Protein AF-A0A2J8V524-F1 (afdb_monomer_lite)

Secondary structure (DSSP, 8-state):
-PPPTTGGGEEEEEETTEEEEEETTEEEEEEEEEETTEEEEEEEETTTTEEEEEEEESSTT-

Foldseek 3Di:
DDDPPVQVQWDWDDDPPDIDIDGPQWADWAWDDADPQATKTWTQRNVVRDIDIDGDGDPPPD

pLDDT: mean 91.41, std 12.17, range [48.06, 98.81]

Organism: Pongo abelii (NCBI:txid9601)

Structure (mmCIF, N/CA/C/O backbone):
data_AF-A0A2J8V524-F1
#
_entry.id   AF-A0A2J8V524-F1
#
loop_
_atom_site.group_PDB
_atom_site.id
_atom_site.type_symbol
_atom_site.label_atom_id
_atom_site.label_alt_id
_atom_site.label_comp_id
_atom_site.label_asym_id
_atom_site.label_entity_id
_atom_site.label_seq_id
_atom_site.pdbx_PDB_ins_code
_atom_site.Cartn_x
_atom_site.Cartn_y
_atom_site.Cartn_z
_atom_site.occupancy
_atom_site.B_iso_or_equiv
_atom_site.auth_seq_id
_atom_site.auth_comp_id
_atom_site.auth_asym_id
_atom_site.auth_atom_id
_atom_site.pdbx_PDB_model_num
ATOM 1 N N . MET A 1 1 ? 4.692 27.347 3.069 1.00 48.06 1 MET A N 1
ATOM 2 C CA . MET A 1 1 ? 4.160 26.388 2.076 1.00 48.06 1 MET A CA 1
ATOM 3 C C . MET A 1 1 ? 3.229 25.437 2.808 1.00 48.06 1 MET A C 1
ATOM 5 O O . MET A 1 1 ? 3.711 24.614 3.575 1.00 48.06 1 MET A O 1
ATOM 9 N N . SER A 1 2 ? 1.911 25.625 2.705 1.00 52.72 2 SER A N 1
ATOM 10 C CA . SER A 1 2 ? 0.956 24.727 3.363 1.00 52.72 2 SER A CA 1
ATOM 11 C C . SER A 1 2 ? 1.035 23.359 2.686 1.00 52.72 2 SER A C 1
ATOM 13 O O . SER A 1 2 ? 0.823 23.256 1.482 1.00 52.72 2 SER A O 1
ATOM 15 N N . LYS A 1 3 ? 1.381 22.310 3.444 1.00 56.66 3 LYS A N 1
ATOM 16 C CA . LYS A 1 3 ? 1.239 20.930 2.966 1.00 56.66 3 LYS A CA 1
ATOM 17 C C . LYS A 1 3 ? -0.212 20.743 2.533 1.00 56.66 3 LYS A C 1
ATOM 19 O O . LYS A 1 3 ? -1.131 20.925 3.336 1.00 56.66 3 LYS A O 1
ATOM 24 N N . SER A 1 4 ? -0.410 20.467 1.252 1.00 66.19 4 SER A N 1
ATOM 25 C CA . SER A 1 4 ? -1.724 20.274 0.651 1.00 66.19 4 SER A CA 1
ATOM 26 C C . SER A 1 4 ? -2.465 19.161 1.396 1.00 66.19 4 SER A C 1
ATOM 28 O O . SER A 1 4 ? -1.846 18.190 1.824 1.00 66.19 4 SER A O 1
ATOM 30 N N . LYS A 1 5 ? -3.797 19.258 1.541 1.00 62.09 5 LYS A N 1
ATOM 31 C CA . LYS A 1 5 ? -4.640 18.246 2.228 1.00 62.09 5 LYS A CA 1
ATOM 32 C C . LYS A 1 5 ? -4.355 16.793 1.797 1.00 62.09 5 LYS A C 1
ATOM 34 O O . LYS A 1 5 ? -4.583 15.878 2.583 1.00 62.09 5 LYS A O 1
ATOM 39 N N . VAL A 1 6 ? -3.852 16.602 0.577 1.00 62.84 6 VAL A N 1
ATOM 40 C CA . VAL A 1 6 ? -3.444 15.315 -0.003 1.00 62.84 6 VAL A CA 1
ATOM 41 C C . VAL A 1 6 ? -2.286 14.674 0.770 1.00 62.84 6 VAL A C 1
ATOM 43 O O . VAL A 1 6 ? -2.372 13.494 1.093 1.00 62.84 6 VAL A O 1
ATOM 46 N N . ASP A 1 7 ? -1.264 15.436 1.173 1.00 69.88 7 ASP A N 1
ATOM 47 C CA . ASP A 1 7 ? -0.083 14.900 1.874 1.00 69.88 7 ASP A CA 1
ATOM 48 C C . ASP A 1 7 ? -0.444 14.275 3.226 1.00 69.88 7 ASP A C 1
ATOM 50 O O . ASP A 1 7 ? 0.234 13.371 3.708 1.00 69.88 7 ASP A O 1
ATOM 54 N N . ASN A 1 8 ? -1.543 14.722 3.841 1.00 87.31 8 ASN A N 1
ATOM 55 C CA . ASN A 1 8 ? -1.976 14.200 5.131 1.00 87.31 8 ASN A CA 1
ATOM 56 C C . ASN A 1 8 ? -2.695 12.839 5.032 1.00 87.31 8 ASN A C 1
ATOM 58 O O . ASN A 1 8 ? -3.008 12.244 6.063 1.00 87.31 8 ASN A O 1
ATOM 62 N N . GLN A 1 9 ? -2.972 12.331 3.828 1.00 94.00 9 GLN A N 1
ATOM 63 C CA . GLN A 1 9 ? -3.607 11.020 3.632 1.00 94.00 9 GLN A CA 1
ATOM 64 C C . GLN A 1 9 ? -2.603 9.877 3.494 1.00 94.00 9 GLN A C 1
ATOM 66 O O . GLN A 1 9 ? -2.986 8.713 3.630 1.00 94.00 9 GLN A O 1
ATOM 71 N N . PHE A 1 10 ? -1.334 10.198 3.250 1.00 96.81 10 PHE A N 1
ATOM 72 C CA . PHE A 1 10 ? -0.283 9.218 3.037 1.00 96.81 10 PHE A CA 1
ATOM 73 C C . PHE A 1 10 ? 0.642 9.129 4.245 1.00 96.81 10 PHE A C 1
ATOM 75 O O . PHE A 1 10 ? 0.715 10.033 5.082 1.00 96.81 10 PHE A O 1
ATOM 82 N N . TYR A 1 11 ? 1.352 8.016 4.332 1.00 96.31 11 TYR A N 1
ATOM 83 C CA . TYR A 1 11 ? 2.519 7.870 5.183 1.00 96.31 11 TYR A CA 1
ATOM 84 C C . TYR A 1 11 ? 3.564 7.029 4.455 1.00 96.31 11 TYR A C 1
ATOM 86 O O . TYR A 1 11 ? 3.240 6.309 3.505 1.00 96.31 11 TYR A O 1
ATOM 94 N N . SER A 1 12 ? 4.811 7.145 4.902 1.00 96.12 12 SER A N 1
ATOM 95 C CA . SER A 1 12 ? 5.935 6.419 4.327 1.00 96.12 12 SER A CA 1
ATOM 96 C C . SER A 1 12 ? 6.471 5.391 5.310 1.00 96.12 12 SER A C 1
ATOM 98 O O . SER A 1 12 ? 6.584 5.671 6.502 1.00 96.12 12 SER A O 1
ATOM 100 N N . VAL A 1 13 ? 6.819 4.214 4.800 1.00 96.06 13 VAL A N 1
ATOM 101 C CA . VAL A 1 13 ? 7.499 3.154 5.549 1.00 96.06 13 VAL A CA 1
ATOM 102 C C . VAL A 1 13 ? 8.635 2.582 4.711 1.00 96.06 13 VAL A C 1
ATOM 104 O O . VAL A 1 13 ? 8.511 2.439 3.492 1.00 96.06 13 VAL A O 1
ATOM 107 N N . GLU A 1 14 ? 9.754 2.277 5.356 1.00 96.38 14 GLU A N 1
ATOM 108 C CA . GLU A 1 14 ? 10.879 1.595 4.721 1.00 96.38 14 GLU A CA 1
ATOM 109 C C . GLU A 1 14 ? 10.628 0.087 4.688 1.00 96.38 14 GLU A C 1
ATOM 111 O O . GLU A 1 14 ? 10.250 -0.526 5.687 1.00 96.38 14 GLU A O 1
ATOM 116 N N . VAL A 1 15 ? 10.809 -0.510 3.512 1.00 91.50 15 VAL A N 1
ATOM 117 C CA . VAL A 1 15 ? 10.675 -1.947 3.285 1.00 91.50 15 VAL A CA 1
ATOM 118 C C . VAL A 1 15 ? 11.881 -2.405 2.469 1.00 91.50 15 VAL A C 1
ATOM 120 O O . VAL A 1 15 ? 11.910 -2.238 1.246 1.00 91.50 15 VAL A O 1
ATOM 123 N N . GLY A 1 16 ? 12.883 -2.963 3.153 1.00 87.19 16 GLY A N 1
ATOM 124 C CA . GLY A 1 16 ? 14.203 -3.202 2.559 1.00 87.19 16 GLY A CA 1
ATOM 125 C C . GLY A 1 16 ? 14.795 -1.890 2.038 1.00 87.19 16 GLY A C 1
ATOM 126 O O . GLY A 1 16 ? 14.661 -0.857 2.684 1.00 87.19 16 GLY A O 1
ATOM 127 N N . ASP A 1 17 ? 15.333 -1.907 0.819 1.00 88.31 17 ASP A N 1
ATOM 128 C CA . ASP A 1 17 ? 15.947 -0.727 0.188 1.00 88.31 17 ASP A CA 1
ATOM 129 C C . ASP A 1 17 ? 14.930 0.191 -0.525 1.00 88.31 17 ASP A C 1
ATOM 131 O O . ASP A 1 17 ? 15.268 0.947 -1.439 1.00 88.31 17 ASP A O 1
ATOM 135 N N . SER A 1 18 ? 13.643 0.097 -0.178 1.00 91.44 18 SER A N 1
ATOM 136 C CA . SER A 1 18 ? 12.566 0.808 -0.867 1.00 91.44 18 SER A CA 1
ATOM 137 C C . SER A 1 18 ? 11.587 1.466 0.099 1.00 91.44 18 SER A C 1
ATOM 139 O O . SER A 1 18 ? 11.012 0.823 0.971 1.00 91.44 18 SER A O 1
ATOM 141 N N . THR A 1 19 ? 11.272 2.738 -0.150 1.00 95.88 19 THR A N 1
ATOM 142 C CA . THR A 1 19 ? 10.212 3.457 0.571 1.00 95.88 19 THR A CA 1
ATOM 143 C C . THR A 1 19 ? 8.839 3.194 -0.045 1.00 95.88 19 THR A C 1
ATOM 145 O O . THR A 1 19 ? 8.623 3.442 -1.235 1.00 95.88 19 THR A O 1
ATOM 148 N N . PHE A 1 20 ? 7.890 2.718 0.752 1.00 97.00 20 PHE A N 1
ATOM 149 C CA . PHE A 1 20 ? 6.475 2.643 0.397 1.00 97.00 20 PHE A CA 1
ATOM 150 C C . PHE A 1 20 ? 5.760 3.888 0.911 1.00 97.00 20 PHE A C 1
ATOM 152 O O . PHE A 1 20 ? 5.646 4.055 2.119 1.00 97.00 20 PHE A O 1
ATOM 159 N N . THR A 1 21 ? 5.246 4.720 0.007 1.00 96.75 21 THR A N 1
ATOM 160 C CA . THR A 1 21 ? 4.311 5.801 0.345 1.00 96.75 21 THR A CA 1
ATOM 161 C C . THR A 1 21 ? 2.901 5.324 0.025 1.00 96.75 21 THR A C 1
ATOM 163 O O . THR A 1 21 ? 2.558 5.151 -1.145 1.00 96.75 21 THR A O 1
ATOM 166 N N . VAL A 1 22 ? 2.094 5.063 1.051 1.00 97.19 22 VAL A N 1
ATOM 167 C CA . VAL A 1 22 ? 0.756 4.464 0.906 1.00 97.19 22 VAL A CA 1
ATOM 168 C C . VAL A 1 22 ? -0.291 5.260 1.675 1.00 97.19 22 VAL A C 1
ATOM 170 O O . VAL A 1 22 ? 0.033 6.055 2.555 1.00 97.19 22 VAL A O 1
ATOM 173 N N . LEU A 1 23 ? -1.564 5.061 1.332 1.00 97.88 23 LEU A N 1
ATOM 174 C CA . LEU A 1 23 ? -2.680 5.640 2.078 1.00 97.88 23 LEU A CA 1
ATOM 175 C C . LEU A 1 23 ? -2.696 5.102 3.516 1.00 97.88 23 LEU A C 1
ATOM 177 O O . LEU A 1 23 ? -2.554 3.899 3.722 1.00 97.88 23 LEU A O 1
ATOM 181 N N . LYS A 1 24 ? -2.997 5.966 4.491 1.00 97.38 24 LYS A N 1
ATOM 182 C CA . LYS A 1 24 ? -3.113 5.623 5.926 1.00 97.38 24 LYS A CA 1
ATOM 183 C C . LYS A 1 24 ? -4.133 4.519 6.249 1.00 97.38 24 LYS A C 1
ATOM 185 O O . LYS A 1 24 ? -4.090 3.955 7.337 1.00 97.38 24 LYS A O 1
ATOM 190 N N . ARG A 1 25 ? -5.050 4.205 5.323 1.00 97.94 25 ARG A N 1
ATOM 191 C CA . 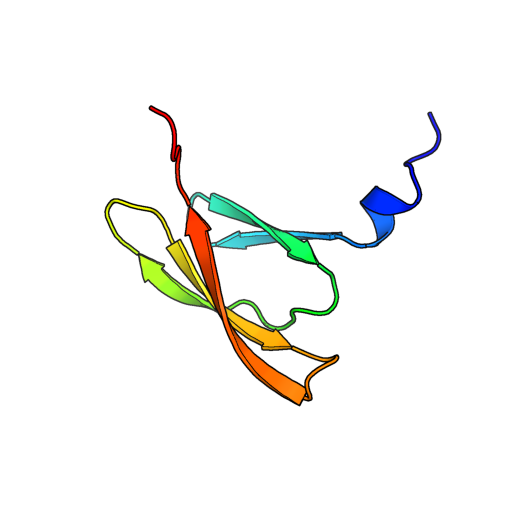ARG A 1 25 ? -5.993 3.077 5.457 1.00 97.94 25 ARG A CA 1
ATOM 192 C C . ARG A 1 25 ? -5.306 1.712 5.433 1.00 97.94 25 ARG A C 1
ATOM 194 O O . ARG A 1 25 ? -5.857 0.762 5.974 1.00 97.94 25 ARG A O 1
ATOM 201 N N . TYR A 1 26 ? -4.147 1.616 4.783 1.00 98.56 26 TYR A N 1
ATOM 202 C CA . TYR A 1 26 ? -3.364 0.391 4.730 1.00 98.56 26 TYR A CA 1
ATOM 203 C C . TYR A 1 26 ? -2.415 0.390 5.915 1.00 98.56 26 TYR A C 1
ATOM 205 O O . TYR A 1 26 ? -1.615 1.306 6.058 1.00 98.56 26 TYR A O 1
ATOM 213 N N . GLN A 1 27 ? -2.530 -0.610 6.774 1.00 97.94 27 GLN A N 1
ATOM 214 C CA . GLN A 1 27 ? -1.794 -0.700 8.029 1.00 97.94 27 GLN A CA 1
ATOM 215 C C . GLN A 1 27 ? -0.970 -1.984 8.066 1.00 97.94 27 GLN A C 1
ATOM 217 O O . GLN A 1 27 ? -1.226 -2.922 7.309 1.00 97.94 27 GLN A O 1
ATOM 222 N N . ASN A 1 28 ? 0.013 -2.030 8.968 1.00 96.88 28 ASN A N 1
ATOM 223 C CA . ASN A 1 28 ? 0.833 -3.217 9.228 1.00 96.88 28 ASN A CA 1
ATOM 224 C C . ASN A 1 28 ? 1.517 -3.771 7.966 1.00 96.88 28 ASN A C 1
ATOM 226 O O . ASN A 1 28 ? 1.512 -4.978 7.723 1.00 96.88 28 ASN A O 1
ATOM 230 N N . LEU A 1 29 ? 2.088 -2.874 7.150 1.00 97.75 29 LEU A N 1
ATOM 231 C CA . LEU A 1 29 ? 2.820 -3.246 5.941 1.00 97.75 29 LEU A CA 1
ATOM 232 C C . LEU A 1 29 ? 3.950 -4.226 6.282 1.00 97.75 29 LEU A C 1
ATOM 234 O O . LEU A 1 29 ? 4.851 -3.900 7.053 1.00 97.75 29 LEU A O 1
ATOM 238 N N . LYS A 1 30 ? 3.913 -5.413 5.674 1.00 96.88 30 LYS A N 1
ATOM 239 C CA . LYS A 1 30 ? 4.930 -6.457 5.833 1.00 96.88 30 LYS A CA 1
ATOM 240 C C . LYS A 1 30 ? 5.383 -6.961 4.463 1.00 96.88 30 LYS A C 1
ATOM 242 O O . LYS A 1 30 ? 4.522 -7.364 3.680 1.00 96.88 30 LYS A O 1
ATOM 247 N N . PRO A 1 31 ? 6.690 -6.993 4.153 1.00 96.69 31 PRO A N 1
ATOM 248 C CA . PRO A 1 31 ? 7.167 -7.571 2.900 1.00 96.69 31 PRO A CA 1
ATOM 249 C C . PRO A 1 31 ? 6.793 -9.054 2.815 1.00 96.69 31 PRO A C 1
ATOM 251 O O . PRO A 1 31 ? 7.002 -9.805 3.770 1.00 96.69 31 PRO A O 1
ATOM 254 N N . ILE A 1 32 ? 6.246 -9.468 1.670 1.00 97.69 32 ILE A N 1
ATOM 255 C CA . ILE A 1 32 ? 5.897 -10.873 1.390 1.00 97.69 32 ILE A CA 1
ATOM 256 C C . ILE A 1 32 ? 6.522 -11.411 0.100 1.00 97.69 32 ILE A C 1
ATOM 258 O O . ILE A 1 32 ? 6.508 -12.616 -0.121 1.00 97.69 32 ILE A O 1
ATOM 262 N N . GLY A 1 33 ? 7.087 -10.549 -0.748 1.00 96.44 33 GLY A N 1
ATOM 263 C CA . GLY A 1 33 ? 7.810 -10.991 -1.934 1.00 96.44 33 GLY A CA 1
ATOM 264 C C . GLY A 1 33 ? 8.448 -9.849 -2.711 1.00 96.44 33 GLY A C 1
ATOM 265 O O . GLY A 1 33 ? 8.055 -8.688 -2.590 1.00 96.44 33 GLY A O 1
ATOM 266 N N . SER A 1 34 ? 9.427 -10.190 -3.538 1.00 95.56 34 SER A N 1
ATOM 267 C CA . SER A 1 34 ? 10.094 -9.281 -4.466 1.00 95.56 34 SER A CA 1
ATOM 268 C C . SER A 1 34 ? 10.295 -9.971 -5.815 1.00 95.56 34 SER A 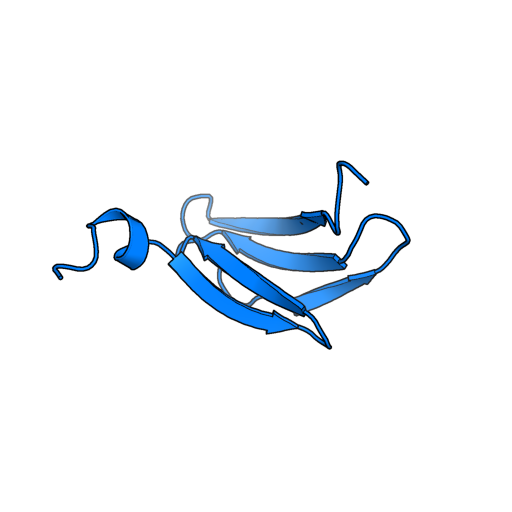C 1
ATOM 270 O O . SER A 1 34 ? 10.313 -11.198 -5.911 1.00 95.56 34 SER A O 1
ATOM 272 N N . GLY A 1 35 ? 10.403 -9.183 -6.881 1.00 92.38 35 GLY A N 1
ATOM 273 C CA . GLY A 1 35 ? 10.690 -9.680 -8.221 1.00 92.38 35 GLY A CA 1
ATOM 274 C C . GLY A 1 35 ? 11.100 -8.554 -9.163 1.00 92.38 35 GLY A C 1
ATOM 275 O O . GLY A 1 35 ? 11.182 -7.394 -8.762 1.00 92.38 35 GLY A O 1
ATOM 276 N N . ALA A 1 36 ? 11.307 -8.885 -10.440 1.00 91.56 36 ALA A N 1
ATOM 277 C CA . ALA A 1 36 ? 11.799 -7.943 -11.452 1.00 91.56 36 ALA A CA 1
ATOM 278 C C . ALA A 1 36 ? 10.960 -6.654 -11.573 1.00 91.56 36 ALA A C 1
ATOM 280 O O . ALA A 1 36 ? 11.482 -5.595 -11.890 1.00 91.56 36 ALA A O 1
ATOM 281 N N . GLN A 1 37 ? 9.659 -6.736 -11.286 1.00 92.25 37 GLN A N 1
ATOM 282 C CA . GLN A 1 37 ? 8.724 -5.613 -11.406 1.00 92.25 37 GLN A CA 1
ATOM 283 C C . GLN A 1 37 ? 8.491 -4.860 -10.085 1.00 92.25 37 GLN A C 1
ATOM 285 O O . GLN A 1 37 ? 7.638 -3.975 -10.035 1.00 92.25 37 GLN A O 1
ATOM 290 N N . GLY A 1 38 ? 9.197 -5.215 -9.009 1.00 94.38 38 GLY A N 1
ATOM 291 C CA . GLY A 1 38 ? 9.130 -4.528 -7.720 1.00 94.38 38 GLY A CA 1
ATOM 292 C C . GLY A 1 38 ? 8.779 -5.425 -6.534 1.00 94.38 38 GLY A C 1
ATOM 293 O O . GLY A 1 38 ? 9.026 -6.631 -6.548 1.00 94.38 38 GLY A O 1
ATOM 294 N N . ILE A 1 39 ? 8.239 -4.813 -5.480 1.00 96.81 39 ILE A N 1
ATOM 295 C CA . ILE A 1 39 ? 8.075 -5.424 -4.150 1.00 96.81 39 ILE A CA 1
ATOM 296 C C . ILE A 1 39 ? 6.589 -5.540 -3.814 1.00 96.81 39 ILE A C 1
ATOM 298 O O . ILE A 1 39 ? 5.810 -4.628 -4.098 1.00 96.81 39 ILE A O 1
ATOM 302 N N . VAL A 1 40 ? 6.204 -6.651 -3.190 1.00 97.81 40 VAL A N 1
ATOM 303 C CA . VAL A 1 40 ? 4.853 -6.906 -2.688 1.00 97.81 40 VAL A CA 1
ATOM 304 C C . VAL A 1 40 ? 4.867 -6.921 -1.161 1.00 97.81 40 VAL A C 1
ATOM 306 O O . VAL A 1 40 ? 5.645 -7.653 -0.542 1.00 97.81 40 VAL A O 1
ATOM 309 N N . CYS A 1 41 ? 3.963 -6.152 -0.560 1.00 98.25 41 CYS A N 1
ATOM 310 C CA . CYS A 1 41 ? 3.695 -6.159 0.874 1.00 98.25 41 CYS A CA 1
ATOM 311 C C . CYS A 1 41 ? 2.288 -6.690 1.156 1.00 98.25 41 CYS A C 1
ATOM 313 O O . CYS A 1 41 ? 1.342 -6.344 0.449 1.00 98.25 41 CYS A O 1
ATOM 315 N N . ALA A 1 42 ? 2.142 -7.479 2.216 1.00 98.38 42 ALA A N 1
ATOM 316 C CA . ALA A 1 42 ? 0.858 -7.660 2.875 1.00 98.38 42 ALA A CA 1
ATOM 317 C C . ALA A 1 42 ? 0.528 -6.400 3.683 1.00 98.38 42 ALA A C 1
ATOM 319 O O . ALA A 1 42 ? 1.426 -5.765 4.239 1.00 98.38 42 ALA A O 1
ATOM 320 N N . ALA A 1 43 ? -0.750 -6.053 3.749 1.00 98.62 43 ALA A N 1
ATOM 321 C CA . ALA A 1 43 ? -1.274 -4.991 4.594 1.00 98.62 43 ALA A CA 1
ATOM 322 C C . ALA A 1 43 ? -2.700 -5.337 5.027 1.00 98.62 43 ALA A C 1
ATOM 324 O O . ALA A 1 43 ? -3.386 -6.119 4.367 1.00 98.62 43 ALA A O 1
ATOM 325 N N . TYR A 1 44 ? -3.161 -4.715 6.102 1.00 98.75 44 TYR A N 1
ATOM 326 C CA . TYR A 1 44 ? -4.567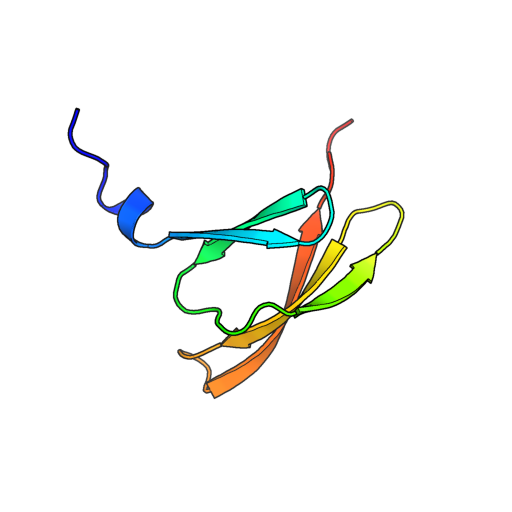 -4.737 6.482 1.00 98.75 44 TYR A CA 1
ATOM 327 C C . TYR A 1 44 ? -5.240 -3.445 6.014 1.00 98.75 44 TYR A C 1
ATOM 329 O O . TYR A 1 44 ? -4.735 -2.350 6.267 1.00 98.75 44 TYR A O 1
ATOM 337 N N . ASP A 1 45 ? -6.349 -3.565 5.289 1.00 98.75 45 ASP A N 1
ATOM 338 C CA . ASP A 1 45 ? -7.142 -2.433 4.821 1.00 98.75 45 ASP A CA 1
ATOM 339 C C . ASP A 1 45 ? -8.262 -2.123 5.818 1.00 98.75 45 ASP A C 1
ATOM 341 O O . ASP A 1 45 ? -9.288 -2.802 5.837 1.00 98.75 45 ASP A O 1
ATOM 345 N N . ALA A 1 46 ? -8.085 -1.062 6.605 1.00 98.44 46 ALA A N 1
ATOM 346 C CA . ALA A 1 46 ? -9.014 -0.675 7.666 1.00 98.44 46 ALA A CA 1
ATOM 347 C C . ALA A 1 46 ? -10.388 -0.186 7.165 1.00 98.44 46 ALA A C 1
ATOM 349 O O . ALA A 1 46 ? -11.311 -0.048 7.960 1.00 98.44 46 ALA A O 1
ATOM 350 N N . VAL A 1 47 ? -10.541 0.101 5.866 1.00 98.25 47 VAL A N 1
ATOM 351 C CA . VAL A 1 47 ? -11.828 0.531 5.286 1.00 98.25 47 VAL A CA 1
ATOM 352 C C . VAL A 1 47 ? -12.619 -0.657 4.735 1.00 98.25 47 VAL A C 1
ATOM 354 O O . VAL A 1 47 ? -13.844 -0.628 4.750 1.00 98.25 47 VAL A O 1
ATOM 357 N N . LEU A 1 48 ? -11.934 -1.689 4.232 1.00 98.31 48 LEU A N 1
ATOM 358 C CA . LEU A 1 48 ? -12.572 -2.903 3.700 1.00 98.31 48 LEU A CA 1
ATOM 359 C C . LEU A 1 48 ? -12.558 -4.076 4.684 1.00 98.31 48 LEU A C 1
ATOM 361 O O . LEU A 1 48 ? -13.054 -5.141 4.329 1.00 98.31 48 LEU A O 1
ATOM 365 N N . ASP A 1 49 ? -11.964 -3.883 5.863 1.00 98.38 49 ASP A N 1
ATOM 366 C CA . ASP A 1 49 ? -11.837 -4.874 6.933 1.00 98.38 49 ASP A CA 1
ATOM 367 C C . ASP A 1 49 ? -11.280 -6.219 6.435 1.00 98.38 49 ASP A C 1
ATOM 369 O O . ASP A 1 49 ? -11.854 -7.292 6.618 1.00 98.38 49 ASP A O 1
ATOM 373 N N . ARG A 1 50 ? -10.164 -6.162 5.697 1.00 98.69 50 ARG A N 1
ATOM 374 C CA . ARG A 1 50 ? -9.542 -7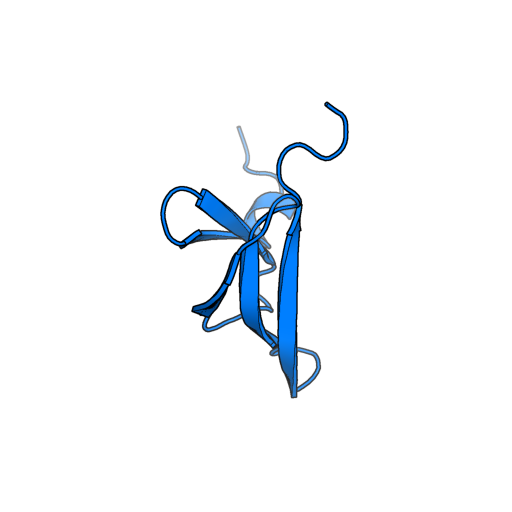.364 5.124 1.00 98.69 50 ARG A CA 1
ATOM 375 C C . ARG A 1 50 ? -8.058 -7.201 4.843 1.00 98.69 50 ARG A C 1
ATOM 377 O O . ARG A 1 50 ? -7.560 -6.102 4.605 1.00 98.69 50 ARG A O 1
ATOM 384 N N . ASN A 1 51 ? -7.364 -8.334 4.788 1.00 98.69 51 ASN A N 1
ATOM 385 C CA . ASN A 1 51 ? -5.982 -8.396 4.324 1.00 98.69 51 ASN A CA 1
ATOM 386 C C . ASN A 1 51 ? -5.909 -8.181 2.807 1.00 98.69 51 ASN A C 1
ATOM 388 O O . ASN A 1 51 ? -6.722 -8.713 2.048 1.00 98.69 51 ASN A O 1
ATOM 392 N N . VAL A 1 52 ? -4.909 -7.423 2.368 1.00 98.81 52 VAL A N 1
ATOM 393 C CA . VAL A 1 52 ? -4.645 -7.109 0.961 1.00 98.81 52 VAL A CA 1
ATOM 394 C C . VAL A 1 52 ? -3.160 -7.260 0.641 1.00 98.81 52 VAL A C 1
ATOM 396 O O . VAL A 1 52 ? -2.302 -7.177 1.520 1.00 98.81 52 VAL A O 1
ATOM 399 N N . ALA A 1 53 ? -2.858 -7.450 -0.642 1.00 98.50 53 ALA A N 1
ATOM 400 C CA . ALA A 1 53 ? -1.506 -7.346 -1.172 1.00 98.50 53 ALA A CA 1
ATOM 401 C C . ALA A 1 53 ? -1.339 -6.004 -1.897 1.00 98.50 53 ALA A C 1
ATOM 403 O O . ALA A 1 53 ? -2.180 -5.619 -2.709 1.00 98.50 53 ALA A O 1
ATOM 404 N N . ILE A 1 54 ? -0.240 -5.306 -1.629 1.00 98.38 54 ILE A N 1
ATOM 405 C CA . ILE A 1 54 ? 0.128 -4.040 -2.267 1.00 98.38 54 ILE A CA 1
ATOM 406 C C . ILE A 1 54 ? 1.435 -4.264 -3.018 1.00 98.38 54 ILE A C 1
ATOM 408 O O . ILE A 1 54 ? 2.461 -4.547 -2.402 1.00 98.38 54 ILE A O 1
ATOM 412 N N . LYS A 1 55 ? 1.415 -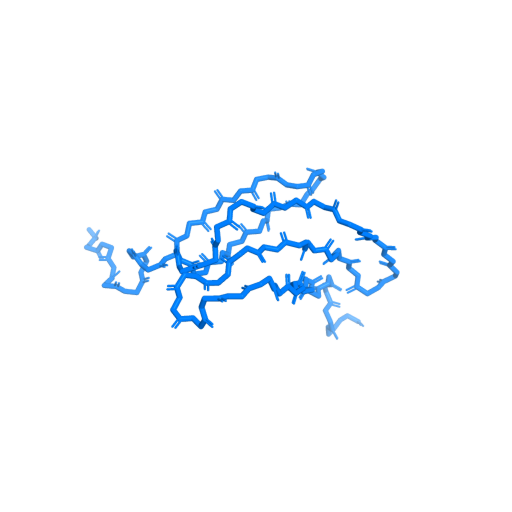4.122 -4.347 1.00 97.25 55 LYS A N 1
ATOM 413 C CA . LYS A 1 55 ? 2.615 -4.207 -5.188 1.00 97.25 55 LYS A CA 1
ATOM 414 C C . LYS A 1 55 ? 3.097 -2.807 -5.553 1.00 97.25 55 LYS A C 1
ATOM 416 O O . LYS A 1 55 ? 2.400 -2.076 -6.254 1.00 97.25 55 LYS A O 1
ATOM 421 N N . LYS A 1 56 ? 4.302 -2.444 -5.114 1.00 96.50 56 LYS A N 1
ATOM 422 C CA . LYS A 1 56 ? 5.004 -1.251 -5.595 1.00 96.50 56 LYS A CA 1
ATOM 423 C C . LYS A 1 56 ? 5.722 -1.608 -6.890 1.00 96.50 56 LYS A C 1
ATOM 425 O O . LYS A 1 56 ? 6.608 -2.460 -6.878 1.00 96.50 56 LYS A O 1
ATOM 430 N N . LEU A 1 57 ? 5.343 -0.955 -7.987 1.00 95.62 57 LEU A N 1
ATOM 431 C CA . LEU A 1 57 ? 6.006 -1.119 -9.277 1.00 95.62 57 LEU A CA 1
ATOM 432 C C . LEU A 1 57 ? 7.314 -0.324 -9.301 1.00 95.62 57 LEU A C 1
ATOM 434 O O . LEU A 1 57 ? 7.316 0.893 -9.100 1.00 95.62 57 LEU A O 1
ATOM 438 N N . SER A 1 58 ? 8.425 -1.011 -9.542 1.00 90.69 58 SER A N 1
ATOM 439 C CA . SER A 1 58 ? 9.740 -0.380 -9.661 1.00 90.69 58 SER A CA 1
ATOM 440 C C . SER A 1 58 ? 9.978 0.055 -11.103 1.00 90.69 58 SER A C 1
ATOM 442 O O . SER A 1 58 ? 10.024 -0.791 -11.985 1.00 90.69 58 SER A O 1
ATOM 444 N N . ARG A 1 59 ? 10.139 1.369 -11.327 1.00 89.69 59 ARG A N 1
ATOM 445 C CA . ARG A 1 59 ? 10.480 1.985 -12.628 1.00 89.69 59 ARG A CA 1
ATOM 446 C C . ARG A 1 59 ? 9.682 1.408 -13.822 1.00 89.69 59 ARG A C 1
ATOM 448 O O . ARG A 1 59 ? 10.281 0.915 -14.768 1.00 89.69 59 ARG A O 1
ATOM 455 N N . PRO A 1 60 ? 8.338 1.480 -13.804 1.00 91.75 60 PRO A N 1
ATOM 456 C CA . PRO A 1 60 ? 7.482 0.775 -14.769 1.00 91.75 60 PRO A CA 1
ATOM 457 C C . PRO A 1 60 ? 7.573 1.265 -16.225 1.00 91.75 60 PRO A C 1
ATOM 459 O O . PRO A 1 60 ? 6.977 0.645 -17.098 1.00 91.75 60 PRO A O 1
ATOM 462 N N . PHE A 1 61 ? 8.267 2.376 -16.479 1.00 91.44 61 PHE A N 1
ATOM 463 C CA . PHE A 1 61 ? 8.348 3.028 -17.790 1.00 91.44 61 PHE A CA 1
ATOM 464 C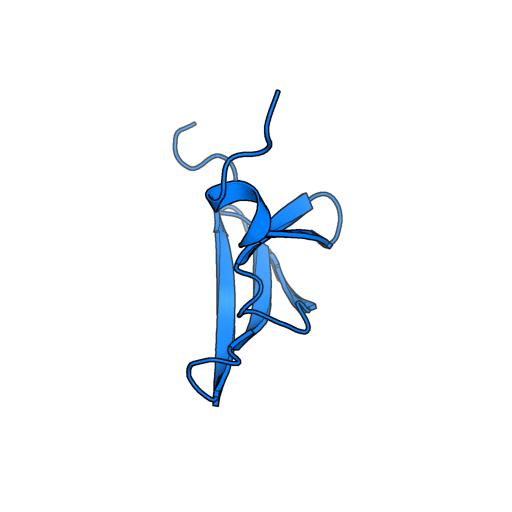 C . PHE A 1 61 ? 9.796 3.252 -18.257 1.00 91.44 61 PHE A C 1
ATOM 466 O O . PHE A 1 61 ? 10.037 4.148 -19.063 1.00 91.44 61 PHE A O 1
ATOM 473 N N . GLN A 1 62 ? 10.757 2.509 -17.694 1.00 75.62 62 GLN A N 1
ATOM 474 C CA . GLN A 1 62 ? 12.116 2.429 -18.242 1.00 75.62 62 GLN A CA 1
ATOM 475 C C . GLN A 1 62 ? 12.212 1.360 -19.324 1.00 75.62 62 GLN A C 1
ATOM 477 O O . GLN A 1 62 ? 11.455 0.368 -19.233 1.00 75.62 62 GLN A O 1
#

Radius of gyration: 12.85 Å; chains: 1; bounding box: 28×37×28 Å

Sequence (62 aa):
MSKSKVDNQFYSVEVGDSTFTVLKRYQNLKPIGSGAQGIVCAAYDAVLDRNVAIKKLSRPFQ

InterPro domains:
  IPR011009 Protein kinase-like domain superfamily [SSF56112] (12-60)